Protein AF-A0A1Q5AY20-F1 (afdb_monomer_lite)

Sequence (147 aa):
MLVLEIHWPYAPCVSQPGSRLVAARLLVVGQLSMVALYLAGVVVPYLLKFTLEGIDHCSSTTGCQAPGDVFSGPMLVLLVPAMIITILGPMAAVLLLLMSFTSLARRRREMSAVLRRSLFGAAGLTLAFLVFTLLPPGRLLLGWVLD

Radius of gyration: 21.95 Å; chains: 1; bounding box: 38×34×88 Å

Foldseek 3Di:
DDDDPDDDPPPPPCDDPVVLLVVLVVLLVVLVVLLVLLCVLFVVLCCCVCPVVVDPCADPVPGGDASPNSQPDPSVVSNVVNLVSLVCVLVVLVVSLVVLVVSCVVCVPPDDPVSNVSSVVSNVSSVVVNVCCVDPVVVVSSVSSVD

Structure (mmCIF, N/CA/C/O backbone):
data_AF-A0A1Q5AY20-F1
#
_entry.id   AF-A0A1Q5AY20-F1
#
loop_
_atom_site.group_PDB
_atom_site.id
_atom_site.type_symbol
_atom_site.label_atom_id
_atom_site.label_alt_id
_atom_site.label_comp_id
_atom_site.label_asym_id
_atom_site.label_entity_id
_atom_site.label_seq_id
_atom_site.pdbx_PDB_ins_code
_atom_site.Cartn_x
_atom_site.Cartn_y
_atom_site.Cartn_z
_atom_site.occupancy
_atom_site.B_iso_or_equiv
_atom_site.auth_seq_id
_atom_site.auth_comp_id
_atom_site.auth_asym_id
_atom_site.auth_atom_id
_atom_site.pdbx_PDB_model_num
ATOM 1 N N . MET A 1 1 ? 6.075 -17.672 61.843 1.00 39.66 1 MET A N 1
ATOM 2 C CA . MET A 1 1 ? 5.844 -17.709 60.383 1.00 39.66 1 MET A CA 1
ATOM 3 C C . MET A 1 1 ? 5.439 -16.306 59.955 1.00 39.66 1 MET A C 1
ATOM 5 O O . MET A 1 1 ? 4.342 -15.884 60.285 1.00 39.66 1 MET A O 1
ATOM 9 N N . LEU A 1 2 ? 6.358 -15.550 59.353 1.00 37.31 2 LEU A N 1
ATOM 10 C CA . LEU A 1 2 ? 6.105 -14.207 58.820 1.00 37.31 2 LEU A CA 1
ATOM 11 C C . LEU A 1 2 ? 5.630 -14.368 57.373 1.00 37.31 2 LEU A C 1
ATOM 13 O O . LEU A 1 2 ? 6.386 -14.849 56.532 1.00 37.31 2 LEU A O 1
ATOM 17 N N . VAL A 1 3 ? 4.368 -14.033 57.109 1.00 44.75 3 VAL A N 1
ATOM 18 C CA . VAL A 1 3 ? 3.801 -14.012 55.757 1.00 44.75 3 VAL A CA 1
ATOM 19 C C . VAL A 1 3 ? 4.228 -12.698 55.110 1.00 44.75 3 VAL A C 1
ATOM 21 O O . VAL A 1 3 ? 3.826 -11.623 55.543 1.00 44.75 3 VAL A O 1
ATOM 24 N N . LEU A 1 4 ? 5.106 -12.796 54.114 1.00 46.31 4 LEU A N 1
ATOM 25 C CA . LEU A 1 4 ? 5.573 -11.673 53.311 1.00 46.31 4 LEU A CA 1
ATOM 26 C C . LEU A 1 4 ? 4.518 -11.394 52.225 1.00 46.31 4 LEU A C 1
ATOM 28 O O . LEU A 1 4 ? 4.454 -12.107 51.224 1.00 46.31 4 LEU A O 1
ATOM 32 N N . GLU A 1 5 ? 3.658 -10.396 52.428 1.00 43.75 5 GLU A N 1
ATOM 33 C CA . GLU A 1 5 ? 2.727 -9.927 51.395 1.00 43.75 5 GLU A CA 1
ATOM 34 C C . GLU A 1 5 ? 3.500 -9.166 50.308 1.00 43.75 5 GLU A C 1
ATOM 36 O O . GLU A 1 5 ? 3.888 -8.009 50.469 1.00 43.75 5 GLU A O 1
ATOM 41 N N . ILE A 1 6 ? 3.744 -9.831 49.179 1.00 55.59 6 ILE A N 1
ATOM 42 C CA . ILE A 1 6 ? 4.322 -9.216 47.982 1.00 55.59 6 ILE A CA 1
ATOM 43 C C . ILE A 1 6 ? 3.228 -8.376 47.310 1.00 55.59 6 ILE A C 1
ATOM 45 O O . ILE A 1 6 ? 2.384 -8.890 46.574 1.00 55.59 6 ILE A O 1
ATOM 49 N N . HIS A 1 7 ? 3.242 -7.071 47.578 1.00 45.56 7 HIS A N 1
ATOM 50 C CA . HIS A 1 7 ? 2.425 -6.076 46.885 1.00 45.56 7 HIS A CA 1
ATOM 51 C C . HIS A 1 7 ? 2.922 -5.937 45.437 1.00 45.56 7 HIS A C 1
ATOM 53 O O . HIS A 1 7 ? 3.903 -5.248 45.160 1.00 45.56 7 HIS A O 1
ATOM 59 N N . TRP A 1 8 ? 2.264 -6.615 44.497 1.00 47.38 8 TRP A N 1
ATOM 60 C CA . TRP A 1 8 ? 2.492 -6.396 43.071 1.00 47.38 8 TRP A CA 1
ATOM 61 C C . TRP A 1 8 ? 1.841 -5.074 42.640 1.00 47.38 8 TRP A C 1
ATOM 63 O O . TRP A 1 8 ? 0.616 -4.953 42.733 1.00 47.38 8 TRP A O 1
ATOM 73 N N . PRO A 1 9 ? 2.593 -4.093 42.109 1.00 46.62 9 PRO A N 1
ATOM 74 C CA . PRO A 1 9 ? 2.017 -2.881 41.551 1.00 46.62 9 PRO A CA 1
ATOM 75 C C . PRO A 1 9 ? 1.487 -3.185 40.145 1.00 46.62 9 PRO A C 1
ATOM 77 O O . PRO A 1 9 ? 2.017 -2.715 39.141 1.00 46.62 9 PRO A O 1
ATOM 80 N N . TYR A 1 10 ? 0.420 -3.976 40.040 1.00 47.28 10 TYR A N 1
ATOM 81 C CA . TYR A 1 10 ? -0.397 -3.979 38.830 1.00 47.28 10 TYR A CA 1
ATOM 82 C C . TYR A 1 10 ? -1.255 -2.718 38.855 1.00 47.28 10 TYR A C 1
ATOM 84 O O . TYR A 1 10 ? -2.448 -2.767 39.133 1.00 47.28 10 TYR A O 1
ATOM 92 N N . ALA A 1 11 ? -0.645 -1.565 38.582 1.00 45.75 11 ALA A N 1
ATOM 93 C CA . ALA A 1 11 ? -1.414 -0.416 38.143 1.00 45.75 11 ALA A CA 1
ATOM 94 C C . ALA A 1 11 ? -1.977 -0.787 36.762 1.00 45.75 11 ALA A C 1
ATOM 96 O O . ALA A 1 11 ? -1.196 -0.914 35.812 1.00 45.75 11 ALA A O 1
ATOM 97 N N . PRO A 1 12 ? -3.295 -1.007 36.592 1.00 46.72 12 PRO A N 1
ATOM 98 C CA . PRO A 1 12 ? -3.835 -1.071 35.250 1.00 46.72 12 PRO A CA 1
ATOM 99 C C . PRO A 1 12 ? -3.504 0.275 34.609 1.00 46.72 12 PRO A C 1
ATOM 101 O O . PRO A 1 12 ? -3.882 1.322 35.133 1.00 46.72 12 PRO A O 1
ATOM 104 N N . CYS A 1 13 ? -2.773 0.276 33.495 1.00 53.25 13 CYS A N 1
ATOM 105 C CA . CYS A 1 13 ? -2.633 1.472 32.680 1.00 53.25 13 CYS A CA 1
ATOM 106 C C . CYS A 1 13 ? -4.032 1.855 32.176 1.00 53.25 13 CYS A C 1
ATOM 108 O O . CYS A 1 13 ? -4.473 1.416 31.107 1.00 53.25 13 CYS A O 1
ATOM 110 N N . VAL A 1 14 ? -4.756 2.654 32.963 1.00 51.00 14 VAL A N 1
ATOM 111 C CA . VAL A 1 14 ? -6.027 3.269 32.593 1.00 51.00 14 VAL A CA 1
ATOM 112 C C . VAL A 1 14 ? -5.701 4.314 31.533 1.00 51.00 14 VAL A C 1
ATOM 114 O O . VAL A 1 14 ? -5.571 5.503 31.792 1.00 51.00 14 VAL A O 1
ATOM 117 N N . SER A 1 15 ? -5.510 3.854 30.298 1.00 55.94 15 SER A N 1
ATOM 118 C CA . SER A 1 15 ? -5.463 4.743 29.141 1.00 55.94 15 SER A CA 1
ATOM 119 C C . SER A 1 15 ? -6.788 5.501 29.100 1.00 55.94 15 SER A C 1
ATOM 121 O O . SER A 1 15 ? -7.842 4.867 29.098 1.00 55.94 15 SER A O 1
ATOM 123 N N . GLN A 1 16 ? -6.759 6.832 29.133 1.00 59.19 16 GLN A N 1
ATOM 124 C CA . GLN A 1 16 ? -7.978 7.639 29.083 1.00 59.19 16 GLN A CA 1
ATOM 125 C C . GLN A 1 16 ? -8.828 7.260 27.852 1.00 59.19 16 GLN A C 1
ATOM 127 O O . GLN A 1 16 ? -8.273 6.990 26.784 1.00 59.19 16 GLN A O 1
ATOM 132 N N . PRO A 1 17 ? -10.169 7.249 27.950 1.00 56.78 17 PRO A N 1
ATOM 133 C CA . PRO A 1 17 ? -11.047 6.850 26.845 1.00 56.78 17 PRO A CA 1
ATOM 134 C C . PRO A 1 17 ? -10.796 7.648 25.550 1.00 56.78 17 PRO A C 1
ATOM 136 O O . PRO A 1 17 ? -10.905 7.093 24.456 1.00 56.78 17 PRO A O 1
ATOM 139 N N . GLY A 1 18 ? -10.356 8.909 25.660 1.00 61.44 18 GLY A N 1
ATOM 140 C CA . GLY A 1 18 ? -9.975 9.746 24.518 1.00 61.44 18 GLY A CA 1
ATOM 141 C C . GLY A 1 18 ? -8.759 9.234 23.733 1.00 61.44 18 GLY A C 1
ATOM 142 O O . GLY A 1 18 ? -8.816 9.157 22.506 1.00 61.44 18 GLY A O 1
ATOM 143 N N . SER A 1 19 ? -7.686 8.798 24.404 1.00 63.78 19 SER A N 1
ATOM 144 C CA . SER A 1 19 ? -6.461 8.336 23.721 1.00 63.78 19 SER A CA 1
ATOM 145 C C . SER A 1 19 ? -6.676 7.033 22.944 1.00 63.78 19 SER A C 1
ATOM 147 O O . SER A 1 19 ? -6.044 6.785 21.916 1.00 63.78 19 SER A O 1
ATOM 149 N N . ARG A 1 20 ? -7.640 6.218 23.383 1.00 67.69 20 ARG A N 1
ATOM 150 C CA . ARG A 1 20 ? -8.011 4.944 22.751 1.00 67.69 20 ARG A CA 1
ATOM 151 C C . ARG A 1 20 ? -8.702 5.132 21.400 1.00 67.69 20 ARG A C 1
ATOM 153 O O . ARG A 1 20 ? -8.435 4.370 20.472 1.00 67.69 20 ARG A O 1
ATOM 160 N N . LEU A 1 21 ? -9.572 6.136 21.289 1.00 71.75 21 LEU A N 1
ATOM 161 C CA . LEU A 1 21 ? -10.245 6.493 20.035 1.00 71.75 21 LEU A CA 1
ATOM 162 C C . LEU A 1 21 ? -9.268 7.121 19.036 1.00 71.75 21 LEU A C 1
ATOM 164 O O . LEU A 1 21 ? -9.360 6.852 17.839 1.00 71.75 21 LEU A O 1
ATOM 168 N N . VAL A 1 22 ? -8.305 7.903 19.531 1.00 79.62 22 VAL A N 1
ATOM 169 C CA . VAL A 1 22 ? -7.226 8.472 18.713 1.00 79.62 22 VAL A CA 1
ATOM 170 C C . VAL A 1 22 ? -6.366 7.362 18.106 1.00 79.62 22 VAL A C 1
ATOM 172 O O . VAL A 1 22 ? -6.147 7.371 16.899 1.00 79.62 22 VAL A O 1
ATOM 175 N N . ALA A 1 23 ? -5.978 6.348 18.886 1.00 81.44 23 ALA A N 1
ATOM 176 C CA . ALA A 1 23 ? -5.197 5.216 18.379 1.00 81.44 23 ALA A CA 1
ATOM 177 C C . ALA A 1 23 ? -5.912 4.452 17.246 1.00 81.44 23 ALA A C 1
ATOM 179 O O . ALA A 1 23 ? -5.305 4.149 16.224 1.00 81.44 23 ALA A O 1
ATOM 180 N N . ALA A 1 24 ? -7.215 4.185 17.382 1.00 80.69 24 ALA A N 1
ATOM 181 C CA . ALA A 1 24 ? -7.987 3.513 16.332 1.00 80.69 24 ALA A CA 1
ATOM 182 C C . ALA A 1 24 ? -8.094 4.354 15.046 1.00 80.69 24 ALA A C 1
ATOM 184 O O . ALA A 1 24 ? -8.023 3.809 13.947 1.00 80.69 24 ALA A O 1
ATOM 185 N N . ARG A 1 25 ? -8.226 5.681 15.169 1.00 84.94 25 ARG A N 1
ATOM 186 C CA . ARG A 1 25 ? -8.206 6.591 14.013 1.00 84.94 25 ARG A CA 1
ATOM 187 C C . ARG A 1 25 ? -6.835 6.628 13.345 1.00 84.94 25 ARG A C 1
ATOM 189 O O . ARG A 1 25 ? -6.775 6.588 12.123 1.00 84.94 25 ARG A O 1
ATOM 196 N N . LEU A 1 26 ? -5.756 6.650 14.126 1.00 86.12 26 LEU A N 1
ATOM 197 C CA . LEU A 1 26 ? -4.387 6.599 13.607 1.00 86.12 26 LEU A CA 1
ATOM 198 C C . LEU A 1 26 ? -4.113 5.299 12.846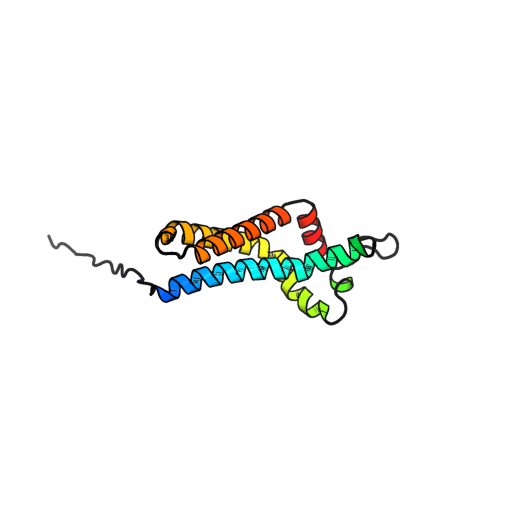 1.00 86.12 26 LEU A C 1
ATOM 200 O O . LEU A 1 26 ? -3.490 5.351 11.794 1.00 86.12 26 LEU A O 1
ATOM 204 N N . LEU A 1 27 ? -4.631 4.159 13.318 1.00 86.81 27 LEU A N 1
ATOM 205 C CA . LEU A 1 27 ? -4.534 2.889 12.589 1.00 86.81 27 LEU A CA 1
ATOM 206 C C . LEU A 1 27 ? -5.230 2.961 11.226 1.00 86.81 27 LEU A C 1
ATOM 208 O O . LEU A 1 27 ? -4.641 2.569 10.224 1.00 86.81 27 LEU A O 1
ATOM 212 N N . VAL A 1 28 ? -6.449 3.510 11.177 1.00 86.62 28 VAL A N 1
ATOM 213 C CA . VAL A 1 28 ? -7.186 3.698 9.916 1.00 86.62 28 VAL A CA 1
ATOM 214 C C . VAL A 1 28 ? -6.421 4.619 8.969 1.00 86.62 28 VAL A C 1
ATOM 216 O O . VAL A 1 28 ? -6.230 4.277 7.806 1.00 86.62 28 VAL A O 1
ATOM 219 N N . VAL A 1 29 ? -5.961 5.771 9.461 1.00 89.88 29 VAL A N 1
ATOM 220 C CA . VAL A 1 29 ? -5.206 6.735 8.650 1.00 89.88 29 VAL A CA 1
ATOM 221 C C . VAL A 1 29 ? -3.906 6.118 8.146 1.00 89.88 29 VAL A C 1
ATOM 223 O O . VAL A 1 29 ? -3.619 6.254 6.966 1.00 89.88 29 VAL A O 1
ATOM 226 N N . GLY A 1 30 ? -3.163 5.400 8.993 1.00 86.62 30 GLY A N 1
ATOM 227 C CA . GLY A 1 30 ? -1.907 4.746 8.622 1.00 86.62 30 GLY A CA 1
ATOM 228 C C . GLY A 1 30 ? -2.084 3.649 7.572 1.00 86.62 30 GLY A C 1
ATOM 229 O O . GLY A 1 30 ? -1.302 3.562 6.631 1.00 86.62 30 GLY A O 1
ATOM 230 N N . GLN A 1 31 ? -3.142 2.842 7.687 1.00 88.19 31 GLN A N 1
ATOM 231 C CA . GLN A 1 31 ? -3.488 1.839 6.676 1.00 88.19 31 GLN A CA 1
ATOM 232 C C . GLN A 1 31 ? -3.823 2.486 5.330 1.00 88.19 31 GLN A C 1
ATOM 234 O O . GLN A 1 31 ? -3.288 2.089 4.296 1.00 88.19 31 GLN A O 1
ATOM 239 N N . LEU A 1 32 ? -4.689 3.503 5.341 1.00 89.81 32 LEU A N 1
ATOM 240 C CA . LEU A 1 32 ? -5.114 4.179 4.118 1.00 89.81 32 LEU A CA 1
ATOM 241 C C . LEU A 1 32 ? -3.974 4.965 3.467 1.00 89.81 32 LEU A C 1
ATOM 243 O O . LEU A 1 32 ? -3.835 4.907 2.249 1.00 89.81 32 LEU A O 1
ATOM 247 N N . SER A 1 33 ? -3.149 5.665 4.248 1.00 87.81 33 SER A N 1
ATOM 248 C CA . SER A 1 33 ? -2.022 6.435 3.718 1.00 87.81 33 SER A CA 1
ATOM 249 C C . SER A 1 33 ? -0.963 5.529 3.101 1.00 87.81 33 SER A C 1
ATOM 251 O O . SER A 1 33 ? -0.479 5.831 2.016 1.00 87.81 33 SER A O 1
ATOM 253 N N . MET A 1 34 ? -0.659 4.394 3.733 1.00 88.31 34 MET A N 1
ATOM 254 C CA . MET A 1 34 ? 0.275 3.407 3.194 1.00 88.31 34 MET A CA 1
ATOM 255 C C . MET A 1 34 ? -0.203 2.864 1.843 1.00 88.31 34 MET A C 1
ATOM 257 O O . MET A 1 34 ? 0.551 2.893 0.873 1.00 88.31 34 MET A O 1
ATOM 261 N N . VAL A 1 35 ? -1.463 2.420 1.751 1.00 88.31 35 VAL A N 1
ATOM 262 C CA . VAL A 1 35 ? -2.007 1.898 0.486 1.00 88.31 35 VAL A CA 1
ATOM 263 C C . VAL A 1 35 ? -2.093 2.998 -0.575 1.00 88.31 35 VAL A C 1
ATOM 265 O O . VAL A 1 35 ? -1.725 2.767 -1.724 1.00 88.31 35 VAL A O 1
ATOM 268 N N . ALA A 1 36 ? -2.526 4.206 -0.208 1.00 89.19 36 ALA A N 1
ATOM 269 C CA . ALA A 1 36 ? -2.630 5.326 -1.141 1.00 89.19 36 ALA A CA 1
ATOM 270 C C . ALA A 1 36 ? -1.264 5.736 -1.708 1.00 89.19 36 ALA A C 1
ATOM 272 O O . ALA A 1 36 ? -1.143 5.938 -2.914 1.00 89.19 36 ALA A O 1
ATOM 273 N N . LEU A 1 37 ? -0.235 5.819 -0.863 1.00 86.25 37 LEU A N 1
ATOM 274 C CA . LEU A 1 37 ? 1.121 6.154 -1.295 1.00 86.25 37 LEU A CA 1
ATOM 275 C C . LEU A 1 37 ? 1.737 5.044 -2.154 1.00 86.25 37 LEU A C 1
ATOM 277 O O . LEU A 1 37 ? 2.394 5.357 -3.141 1.00 86.25 37 LEU A O 1
ATOM 281 N N . TYR A 1 38 ? 1.485 3.769 -1.841 1.00 85.06 38 TYR A N 1
ATOM 282 C CA . TYR A 1 38 ? 1.907 2.658 -2.701 1.00 85.06 38 TYR A CA 1
ATOM 283 C C . TYR A 1 38 ? 1.269 2.741 -4.095 1.00 85.06 38 TYR A C 1
ATOM 285 O O . TYR A 1 38 ? 1.947 2.611 -5.114 1.00 85.06 38 TYR A O 1
ATOM 293 N N . LEU A 1 39 ? -0.040 3.001 -4.152 1.00 86.88 39 LEU A N 1
ATOM 294 C CA . LEU A 1 39 ? -0.754 3.133 -5.418 1.00 86.88 39 LEU A CA 1
ATOM 295 C C . LEU A 1 39 ? -0.251 4.331 -6.226 1.00 86.88 39 LEU A C 1
ATOM 297 O O . LEU A 1 39 ? 0.112 4.170 -7.387 1.00 86.88 39 LEU A O 1
ATOM 301 N N . ALA A 1 40 ? -0.206 5.514 -5.614 1.00 84.12 40 ALA A N 1
ATOM 302 C CA . ALA A 1 40 ? 0.188 6.748 -6.289 1.00 84.12 40 ALA A CA 1
ATOM 303 C C . ALA A 1 40 ? 1.668 6.760 -6.690 1.00 84.12 40 ALA A C 1
ATOM 305 O O . ALA A 1 40 ? 2.022 7.346 -7.708 1.00 84.12 40 ALA A O 1
ATOM 306 N N . GLY A 1 41 ? 2.520 6.137 -5.879 1.00 78.19 41 GLY A N 1
ATOM 307 C CA . GLY A 1 41 ? 3.965 6.208 -6.021 1.00 78.19 41 GLY A CA 1
ATOM 308 C C . GLY A 1 41 ? 4.607 5.022 -6.728 1.00 78.19 41 GLY A C 1
ATOM 309 O O . GLY A 1 41 ? 5.771 5.134 -7.070 1.00 78.19 41 GLY A O 1
ATOM 310 N N . VAL A 1 42 ? 3.905 3.904 -6.944 1.00 83.81 42 VAL A N 1
ATOM 311 C CA . VAL A 1 42 ? 4.459 2.735 -7.657 1.00 83.81 42 VAL A CA 1
ATOM 312 C C . VAL A 1 42 ? 3.488 2.209 -8.701 1.00 83.81 42 VAL A C 1
ATOM 314 O O . VAL A 1 42 ? 3.808 2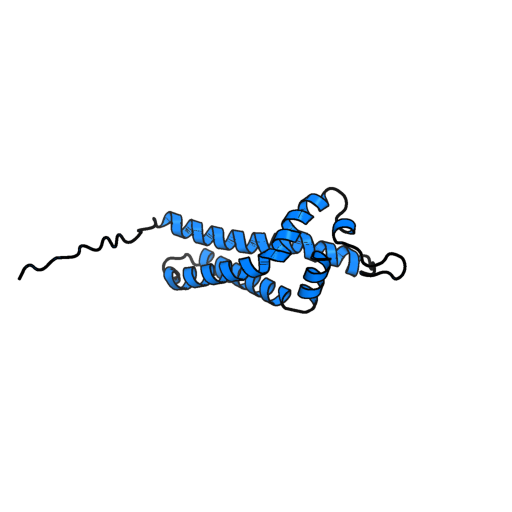.194 -9.887 1.00 83.81 42 VAL A O 1
ATOM 317 N N . VAL A 1 43 ? 2.283 1.812 -8.285 1.00 84.75 43 VAL A N 1
ATOM 318 C CA . VAL A 1 43 ? 1.353 1.091 -9.172 1.00 84.75 43 VAL A CA 1
ATOM 319 C C . VAL A 1 43 ? 0.873 1.962 -10.331 1.00 84.75 43 VAL A C 1
ATOM 321 O O . VAL A 1 43 ? 0.923 1.540 -11.482 1.00 84.75 43 VAL A O 1
ATOM 324 N N . VAL A 1 44 ? 0.409 3.179 -10.045 1.00 85.62 44 VAL A N 1
ATOM 325 C CA . VAL A 1 44 ? -0.133 4.089 -11.063 1.00 85.62 44 VAL A CA 1
ATOM 326 C C . VAL A 1 44 ? 0.943 4.516 -12.071 1.00 85.62 44 VAL A C 1
ATOM 328 O O . VAL A 1 44 ? 0.693 4.363 -13.266 1.00 85.62 44 VAL A O 1
ATOM 331 N N . PRO A 1 45 ? 2.138 4.978 -11.651 1.00 82.00 45 PRO A N 1
ATOM 332 C CA . PRO A 1 45 ? 3.222 5.312 -12.577 1.00 82.00 45 PRO A CA 1
ATOM 333 C C . PRO A 1 45 ? 3.645 4.134 -13.456 1.00 82.00 45 PRO A C 1
ATOM 335 O O . PRO A 1 45 ? 3.821 4.302 -14.662 1.00 82.00 45 PRO A O 1
ATOM 338 N N . TYR A 1 46 ? 3.737 2.933 -12.877 1.00 80.69 46 TYR A N 1
ATOM 339 C CA . TYR A 1 46 ? 4.061 1.721 -13.624 1.00 80.69 46 TYR A CA 1
ATOM 340 C C . TYR A 1 46 ? 3.012 1.413 -14.699 1.00 80.69 46 TYR A C 1
ATOM 342 O O . TYR A 1 46 ? 3.351 1.204 -15.862 1.00 80.69 46 TYR A O 1
ATOM 350 N N . LEU A 1 47 ? 1.726 1.414 -14.331 1.00 83.00 47 LEU A N 1
ATOM 351 C CA . LEU A 1 47 ? 0.637 1.132 -15.271 1.00 83.00 47 LEU A CA 1
ATOM 352 C C . LEU A 1 47 ? 0.548 2.189 -16.376 1.00 83.00 47 LEU A C 1
ATOM 354 O O . LEU A 1 47 ? 0.343 1.841 -17.536 1.00 83.00 47 LEU A O 1
ATOM 358 N N . LEU A 1 48 ? 0.728 3.469 -16.042 1.00 83.12 48 LEU A N 1
ATOM 359 C CA . LEU A 1 48 ? 0.741 4.540 -17.037 1.00 83.12 48 LEU A CA 1
ATOM 360 C C . LEU A 1 48 ? 1.854 4.320 -18.061 1.00 83.12 48 LEU A C 1
ATOM 362 O O . LEU A 1 48 ? 1.575 4.268 -19.256 1.00 83.12 48 LEU A O 1
ATOM 366 N N . LYS A 1 49 ? 3.088 4.101 -17.603 1.00 78.62 49 LYS A N 1
ATOM 367 C CA . LYS A 1 49 ? 4.242 4.058 -18.503 1.00 78.62 49 LYS A CA 1
ATOM 368 C C . LYS A 1 49 ? 4.365 2.749 -19.284 1.00 78.62 49 LYS A C 1
ATOM 370 O O . LYS A 1 49 ? 4.624 2.763 -20.482 1.00 78.62 49 LYS A O 1
ATOM 375 N N . PHE A 1 50 ? 4.141 1.609 -18.636 1.00 77.00 50 PHE A N 1
ATOM 376 C CA . PHE A 1 50 ? 4.374 0.304 -19.267 1.00 77.00 50 PHE A CA 1
ATOM 377 C C . PHE A 1 50 ? 3.109 -0.335 -19.848 1.00 77.00 50 PHE A C 1
ATOM 379 O O . PHE A 1 50 ? 3.201 -1.180 -20.730 1.00 77.00 50 PHE A O 1
ATOM 386 N N . THR A 1 51 ? 1.914 0.038 -19.374 1.00 76.69 51 THR A N 1
ATOM 387 C CA . THR A 1 51 ? 0.653 -0.528 -19.892 1.00 76.69 51 THR A CA 1
ATOM 388 C C . THR A 1 51 ? -0.076 0.432 -20.826 1.00 76.69 51 THR A C 1
ATOM 390 O O . THR A 1 51 ? -0.549 0.006 -21.875 1.00 76.69 51 THR A O 1
ATOM 393 N N . LEU A 1 52 ? -0.183 1.715 -20.465 1.00 78.12 52 LEU A N 1
ATOM 394 C CA . LEU A 1 52 ? -0.969 2.686 -21.236 1.00 78.12 52 LEU A CA 1
ATOM 395 C C . LEU A 1 52 ? -0.154 3.377 -22.335 1.00 78.12 52 LEU A C 1
ATOM 397 O O . LEU A 1 52 ? -0.667 3.558 -23.436 1.00 78.12 52 LEU A O 1
ATOM 401 N N . GLU A 1 53 ? 1.106 3.720 -22.070 1.00 79.06 53 GLU A N 1
ATOM 402 C CA . GLU A 1 53 ? 2.018 4.283 -23.079 1.00 79.06 53 GLU A CA 1
ATOM 403 C C . GLU A 1 53 ? 2.682 3.201 -23.951 1.00 79.06 53 GLU A C 1
ATOM 405 O O . GLU A 1 53 ? 3.281 3.520 -24.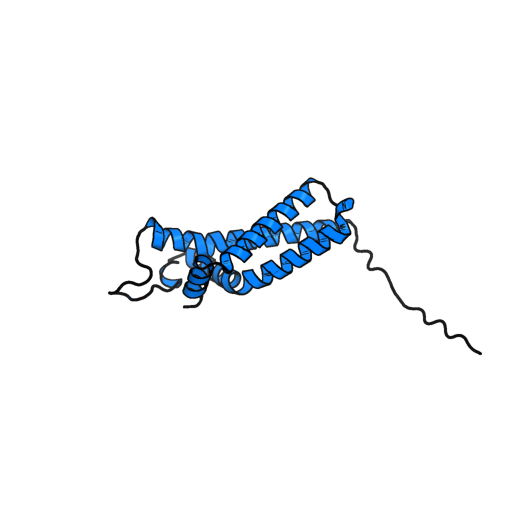976 1.00 79.06 53 GLU A O 1
ATOM 410 N N . GLY A 1 54 ? 2.544 1.920 -23.582 1.00 67.62 54 GLY A N 1
ATOM 411 C CA . GLY A 1 54 ? 3.034 0.782 -24.367 1.00 67.62 54 GLY A CA 1
ATOM 412 C C . GLY A 1 54 ? 4.559 0.672 -24.432 1.00 67.62 54 GLY A C 1
ATOM 413 O O . GLY A 1 54 ? 5.086 0.084 -25.373 1.00 67.62 54 GLY A O 1
ATOM 414 N N . ILE A 1 55 ? 5.272 1.258 -23.468 1.00 69.94 55 ILE A N 1
ATOM 415 C CA . ILE A 1 55 ? 6.727 1.138 -23.380 1.00 69.94 55 ILE A CA 1
ATOM 416 C C . ILE A 1 55 ? 7.064 -0.249 -22.836 1.00 69.94 55 ILE A C 1
ATOM 418 O O . ILE A 1 55 ? 6.571 -0.645 -21.780 1.00 69.94 55 ILE A O 1
ATOM 422 N N . ASP A 1 56 ? 7.928 -0.981 -23.535 1.00 69.12 56 ASP A N 1
ATOM 423 C CA . ASP A 1 56 ? 8.407 -2.269 -23.048 1.00 69.12 56 ASP A CA 1
ATOM 424 C C . ASP A 1 56 ? 9.270 -2.084 -21.801 1.00 69.12 56 ASP A C 1
ATOM 426 O O . ASP A 1 56 ? 10.208 -1.284 -21.768 1.00 69.12 56 ASP A O 1
ATOM 430 N N . HIS A 1 57 ? 8.963 -2.872 -20.772 1.00 67.06 57 HIS A N 1
ATOM 431 C CA . HIS A 1 57 ? 9.664 -2.818 -19.492 1.00 67.06 57 HIS A CA 1
ATOM 432 C C . HIS A 1 57 ? 11.159 -3.134 -19.630 1.00 67.06 57 HIS A C 1
ATOM 434 O O . HIS A 1 57 ? 12.009 -2.496 -19.010 1.00 67.06 57 HIS A O 1
ATOM 440 N N . CYS A 1 58 ? 11.460 -4.090 -20.509 1.00 72.25 58 CYS A N 1
ATOM 441 C CA . CYS A 1 58 ? 12.799 -4.398 -20.969 1.00 72.25 58 CYS A CA 1
ATOM 442 C C . CYS A 1 58 ? 12.805 -4.318 -22.490 1.00 72.25 58 CYS A C 1
ATOM 444 O O . CYS A 1 58 ? 12.210 -5.150 -23.174 1.00 72.25 58 CYS A O 1
ATOM 446 N N . SER A 1 59 ? 13.487 -3.303 -23.007 1.00 67.75 59 SER A N 1
ATOM 447 C CA . SER A 1 59 ? 13.701 -3.137 -24.437 1.00 67.75 59 SER A CA 1
ATOM 448 C C . SER A 1 59 ? 14.978 -3.860 -24.860 1.00 67.75 59 SER A C 1
ATOM 450 O O . SER A 1 59 ? 15.991 -3.831 -24.158 1.00 67.75 59 SER A O 1
ATOM 452 N N . SER A 1 60 ? 14.959 -4.457 -26.052 1.00 63.62 60 SER A N 1
ATOM 453 C CA . SER A 1 60 ? 16.151 -5.061 -26.662 1.00 63.62 60 SER A CA 1
ATOM 454 C C . SER A 1 60 ? 17.246 -4.040 -26.999 1.00 63.62 60 SER A C 1
ATOM 456 O O . SER A 1 60 ? 18.402 -4.424 -27.159 1.00 63.62 60 SER A O 1
ATOM 458 N N . THR A 1 61 ? 16.905 -2.750 -27.094 1.00 65.31 61 THR A N 1
ATOM 459 C CA . THR A 1 61 ? 17.833 -1.677 -27.481 1.00 65.31 61 THR A CA 1
ATOM 460 C C . THR A 1 61 ? 18.371 -0.875 -26.299 1.00 65.31 61 THR A C 1
ATOM 462 O O . THR A 1 61 ? 19.511 -0.423 -26.357 1.00 65.31 61 THR A O 1
ATOM 465 N N . THR A 1 62 ? 17.589 -0.699 -25.229 1.00 65.19 62 THR A N 1
ATOM 466 C CA . THR A 1 62 ? 17.952 0.152 -24.076 1.00 65.19 62 THR A CA 1
ATOM 467 C C . THR A 1 62 ? 18.079 -0.604 -22.753 1.00 65.19 62 THR A C 1
ATOM 469 O O . THR A 1 62 ? 18.460 0.001 -21.757 1.00 65.19 62 THR A O 1
ATOM 472 N N . GLY A 1 63 ? 17.789 -1.908 -22.721 1.00 71.06 63 GLY A N 1
ATOM 473 C CA . GLY A 1 63 ? 17.758 -2.690 -21.484 1.00 71.06 63 GLY A CA 1
ATOM 474 C C . GLY A 1 63 ? 16.480 -2.466 -20.668 1.00 71.06 63 GLY A C 1
ATOM 475 O O . GLY A 1 63 ? 15.493 -1.919 -21.173 1.00 71.06 63 GLY A O 1
ATOM 476 N N . CYS A 1 64 ? 16.482 -2.937 -19.418 1.00 76.25 64 CYS A N 1
ATOM 477 C CA . CYS A 1 64 ? 15.368 -2.755 -18.485 1.00 76.25 64 CYS A CA 1
ATOM 478 C C . CYS A 1 64 ? 15.425 -1.364 -17.845 1.00 76.25 64 CYS A C 1
ATOM 480 O O . CYS A 1 64 ? 16.493 -0.926 -17.421 1.00 76.25 64 CYS A O 1
ATOM 482 N N . GLN A 1 65 ? 14.286 -0.670 -17.806 1.00 74.12 65 GLN A N 1
ATOM 483 C CA . GLN A 1 65 ? 14.209 0.684 -17.251 1.00 74.12 65 GLN A CA 1
ATOM 484 C C . GLN A 1 65 ? 14.094 0.645 -15.731 1.00 74.12 65 GLN A C 1
ATOM 486 O O . GLN A 1 65 ? 13.170 0.030 -15.188 1.00 74.12 65 GLN A O 1
ATOM 491 N N . ALA A 1 66 ? 14.988 1.363 -15.056 1.00 74.62 66 ALA A N 1
ATOM 492 C CA . ALA A 1 66 ? 14.942 1.504 -13.611 1.00 74.62 66 ALA A CA 1
ATOM 493 C C . ALA A 1 66 ? 13.766 2.410 -13.203 1.00 74.62 66 ALA A C 1
ATOM 495 O O . ALA A 1 66 ? 13.302 3.243 -13.995 1.00 74.62 66 ALA A O 1
ATOM 496 N N . PRO A 1 67 ? 13.297 2.339 -11.947 1.00 72.50 67 PRO A N 1
ATOM 497 C CA . PRO A 1 67 ? 12.282 3.256 -11.438 1.00 72.50 67 PRO A CA 1
ATOM 498 C C . PRO A 1 67 ? 12.659 4.725 -11.658 1.00 72.50 67 PRO A C 1
ATOM 500 O O . PRO A 1 67 ? 11.824 5.524 -12.079 1.00 72.50 67 PRO A O 1
ATOM 503 N N . GLY A 1 68 ? 13.932 5.081 -11.470 1.00 72.88 68 GLY A N 1
ATOM 504 C CA . GLY A 1 68 ? 14.432 6.444 -11.685 1.00 72.88 68 GLY A CA 1
ATOM 505 C C . GLY A 1 68 ? 14.198 7.000 -13.098 1.00 72.88 68 GLY A C 1
ATOM 506 O O . GLY A 1 68 ? 14.039 8.209 -13.247 1.00 72.88 68 GLY A O 1
ATOM 507 N N . ASP A 1 69 ? 14.089 6.140 -14.113 1.00 73.62 69 ASP A N 1
ATOM 508 C CA . ASP A 1 69 ? 13.818 6.542 -15.501 1.00 73.62 69 ASP A CA 1
ATOM 509 C C . ASP A 1 69 ? 12.322 6.820 -15.745 1.00 73.62 69 ASP A C 1
ATOM 511 O O . ASP A 1 69 ? 11.920 7.501 -16.697 1.00 73.62 69 ASP A O 1
ATOM 515 N N . VAL A 1 70 ? 11.460 6.276 -14.884 1.00 74.31 70 VAL A N 1
ATOM 516 C CA . VAL A 1 70 ? 10.002 6.442 -14.927 1.00 74.31 70 VAL A CA 1
ATOM 517 C C . VAL A 1 70 ? 9.570 7.708 -14.206 1.00 74.31 70 VAL A C 1
ATOM 519 O O . VAL A 1 70 ? 8.772 8.478 -14.745 1.00 74.31 70 VAL A O 1
ATOM 522 N N . PHE A 1 71 ? 10.137 7.959 -13.030 1.00 71.94 71 PHE A N 1
ATOM 523 C CA . PHE A 1 71 ? 9.874 9.163 -12.253 1.00 71.94 71 PHE A CA 1
ATOM 524 C C . PHE A 1 71 ? 10.813 10.278 -12.714 1.00 71.94 71 PHE A C 1
ATOM 526 O O . PHE A 1 71 ? 11.927 10.394 -12.223 1.00 71.94 71 PHE A O 1
ATOM 533 N N . SER A 1 72 ? 10.374 11.123 -13.648 1.00 70.19 72 SER A N 1
ATOM 534 C CA . SER A 1 72 ? 11.116 12.329 -14.035 1.00 70.19 72 SER A CA 1
ATOM 535 C C . SER A 1 72 ? 10.537 13.592 -13.379 1.00 70.19 72 SER A C 1
ATOM 537 O O . SER A 1 72 ? 9.339 13.702 -13.102 1.00 70.19 72 SER A O 1
ATOM 539 N N . GLY A 1 73 ? 11.400 14.569 -13.086 1.00 73.19 73 GLY A N 1
ATOM 540 C CA . GLY A 1 73 ? 10.994 15.866 -12.534 1.00 73.19 73 GLY A CA 1
ATOM 541 C C . GLY A 1 73 ? 10.412 15.788 -11.107 1.00 73.19 73 GLY A C 1
ATOM 542 O O . GLY A 1 73 ? 10.952 15.067 -10.268 1.00 73.19 73 GLY A O 1
ATOM 543 N N . PRO A 1 74 ? 9.332 16.527 -10.775 1.00 69.12 74 PRO A N 1
ATOM 544 C CA . PRO A 1 74 ? 8.812 16.624 -9.403 1.00 69.12 74 PRO A CA 1
ATOM 545 C C . PRO A 1 74 ? 8.272 15.293 -8.847 1.00 69.12 74 PRO A C 1
ATOM 547 O O . PRO A 1 74 ? 8.152 15.133 -7.634 1.00 69.12 74 PRO A O 1
ATOM 550 N N . MET A 1 75 ? 7.996 14.318 -9.719 1.00 67.38 75 MET A N 1
ATOM 551 C CA . MET A 1 75 ? 7.586 12.958 -9.357 1.00 67.38 75 MET A CA 1
ATOM 552 C C . MET A 1 75 ? 8.692 12.163 -8.637 1.00 67.38 75 MET A C 1
ATOM 554 O O . MET A 1 75 ? 8.374 11.255 -7.871 1.00 67.38 75 MET A O 1
ATOM 558 N N . LEU A 1 76 ? 9.970 12.548 -8.765 1.00 72.19 76 LEU A N 1
ATOM 559 C CA . LEU A 1 76 ? 11.074 11.950 -7.993 1.00 72.19 76 LEU A CA 1
ATOM 560 C C . LEU A 1 76 ? 10.899 12.104 -6.479 1.00 72.19 76 LEU A C 1
ATOM 562 O O . LEU A 1 76 ? 11.336 11.250 -5.711 1.00 72.19 76 LEU A O 1
ATOM 566 N N . VAL A 1 77 ? 10.226 13.166 -6.031 1.00 77.62 77 VAL A N 1
ATOM 567 C CA . VAL A 1 77 ? 9.962 13.385 -4.600 1.00 77.62 77 VAL A CA 1
ATOM 568 C C . VAL A 1 77 ? 9.022 12.311 -4.044 1.00 77.62 77 VAL A C 1
ATOM 570 O O . VAL A 1 77 ? 9.131 11.940 -2.877 1.00 77.62 77 VAL A O 1
ATOM 573 N N . LEU A 1 78 ? 8.125 11.779 -4.879 1.00 72.25 78 LEU A N 1
ATOM 574 C CA . LEU A 1 78 ? 7.219 10.688 -4.517 1.00 72.25 78 LEU A CA 1
ATOM 575 C C . LEU A 1 78 ? 7.892 9.315 -4.607 1.00 72.25 78 LEU A C 1
ATOM 577 O O . LEU A 1 78 ? 7.449 8.397 -3.921 1.00 72.25 78 LEU A O 1
ATOM 581 N N . LEU A 1 79 ? 8.975 9.182 -5.380 1.00 74.62 79 LEU A N 1
ATOM 582 C CA . LEU A 1 79 ? 9.696 7.920 -5.531 1.00 74.62 79 LEU A CA 1
ATOM 583 C C . LEU A 1 79 ? 10.248 7.434 -4.188 1.00 74.62 79 LEU A C 1
ATOM 585 O O . LEU A 1 79 ? 9.959 6.318 -3.779 1.00 74.62 79 LEU A 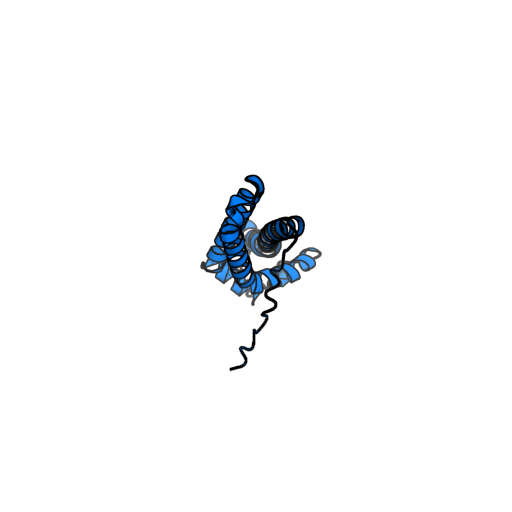O 1
ATOM 589 N N . VAL A 1 80 ? 10.978 8.274 -3.449 1.00 80.44 80 VAL A N 1
ATOM 590 C CA . VAL A 1 80 ? 11.597 7.878 -2.166 1.00 80.44 80 VAL A CA 1
ATOM 591 C C . VAL A 1 80 ? 10.588 7.281 -1.165 1.00 80.44 80 VAL A C 1
ATOM 593 O O . VAL A 1 80 ? 10.806 6.155 -0.707 1.00 80.44 80 VAL A O 1
ATOM 596 N N . PRO A 1 81 ? 9.470 7.951 -0.816 1.00 78.75 81 PRO A N 1
ATOM 597 C CA . PRO A 1 81 ? 8.480 7.363 0.083 1.00 78.75 81 PRO A CA 1
ATOM 598 C C . PRO A 1 81 ? 7.792 6.129 -0.517 1.00 78.75 81 PRO A C 1
ATOM 600 O O . PRO A 1 81 ? 7.463 5.203 0.225 1.00 78.75 81 PRO A O 1
ATOM 603 N N . ALA A 1 82 ? 7.611 6.069 -1.837 1.00 76.56 82 ALA A N 1
ATOM 604 C CA . ALA A 1 82 ? 7.025 4.915 -2.510 1.00 76.56 82 ALA A CA 1
ATOM 605 C C . ALA A 1 82 ? 7.929 3.673 -2.459 1.00 76.56 82 ALA A C 1
ATOM 607 O O . ALA A 1 82 ? 7.439 2.572 -2.205 1.00 76.56 82 ALA A O 1
ATOM 608 N N . MET A 1 83 ? 9.244 3.849 -2.603 1.00 80.81 83 MET A N 1
ATOM 609 C CA . MET A 1 83 ? 10.250 2.790 -2.453 1.00 80.81 83 MET A CA 1
ATOM 610 C C . MET A 1 83 ? 10.232 2.235 -1.027 1.00 80.81 83 MET A C 1
ATOM 612 O O . MET A 1 83 ? 10.111 1.027 -0.824 1.00 80.81 83 MET A O 1
ATOM 616 N N . ILE A 1 84 ? 10.250 3.123 -0.024 1.00 85.56 84 ILE A N 1
ATOM 617 C CA . ILE A 1 84 ? 10.173 2.737 1.394 1.00 85.56 84 ILE A CA 1
ATOM 618 C C . ILE A 1 84 ? 8.904 1.922 1.659 1.00 85.56 84 ILE A C 1
ATOM 620 O O . ILE A 1 84 ? 8.964 0.875 2.303 1.00 85.56 84 ILE A O 1
ATOM 624 N N . ILE A 1 85 ? 7.757 2.374 1.152 1.00 84.06 85 ILE A N 1
ATOM 625 C CA . ILE A 1 85 ? 6.478 1.679 1.332 1.00 84.06 85 ILE A CA 1
ATOM 626 C C . ILE A 1 85 ? 6.432 0.370 0.549 1.00 84.06 85 ILE A C 1
ATOM 628 O O . ILE A 1 85 ? 5.833 -0.590 1.012 1.00 84.06 85 ILE A O 1
ATOM 632 N N . THR A 1 86 ? 7.077 0.270 -0.602 1.00 81.44 86 THR A N 1
ATOM 633 C CA . THR A 1 86 ? 7.094 -0.984 -1.363 1.00 81.44 86 THR A CA 1
ATOM 634 C C . THR A 1 86 ? 7.916 -2.056 -0.654 1.00 81.44 86 THR A C 1
ATOM 636 O O . THR A 1 86 ? 7.498 -3.210 -0.594 1.00 81.44 86 THR A O 1
ATOM 639 N N . ILE A 1 87 ? 9.029 -1.663 -0.030 1.00 83.81 87 ILE A N 1
ATOM 640 C CA . ILE A 1 87 ? 9.919 -2.570 0.703 1.00 83.81 87 ILE A CA 1
ATOM 641 C C . ILE A 1 87 ? 9.347 -2.914 2.086 1.00 83.81 87 ILE A C 1
ATOM 643 O O . ILE A 1 87 ? 9.228 -4.082 2.453 1.00 83.81 87 ILE A O 1
ATOM 647 N N . LEU A 1 88 ? 8.985 -1.900 2.877 1.00 87.06 88 LEU A N 1
ATOM 648 C CA . LEU A 1 88 ? 8.565 -2.073 4.273 1.00 87.06 88 LEU A CA 1
ATOM 649 C C . LEU A 1 88 ? 7.051 -2.217 4.439 1.00 87.06 88 LEU A C 1
ATOM 651 O O . LEU A 1 88 ? 6.592 -2.735 5.458 1.00 87.06 88 LEU A O 1
ATOM 655 N N . GLY A 1 89 ? 6.263 -1.769 3.464 1.00 83.31 89 GLY A N 1
ATOM 656 C CA . GLY A 1 89 ? 4.802 -1.756 3.526 1.00 83.31 89 GLY A CA 1
ATOM 657 C C . GLY A 1 89 ? 4.182 -3.129 3.738 1.00 83.31 89 GLY A C 1
ATOM 658 O O . GLY A 1 89 ? 3.296 -3.214 4.580 1.00 83.31 89 GLY A O 1
ATOM 659 N N . PRO A 1 90 ? 4.635 -4.225 3.096 1.00 83.81 90 PRO A N 1
ATOM 660 C CA . PRO A 1 90 ? 4.101 -5.556 3.386 1.00 83.81 90 PRO A CA 1
ATOM 661 C C . PRO A 1 90 ? 4.284 -5.959 4.857 1.00 83.81 90 PRO A C 1
ATOM 663 O O . PRO A 1 90 ? 3.352 -6.458 5.486 1.00 83.81 90 PRO A O 1
ATOM 666 N N . MET A 1 91 ? 5.448 -5.674 5.450 1.00 87.00 91 MET A N 1
ATOM 667 C CA . MET A 1 91 ? 5.707 -5.965 6.867 1.00 87.00 91 MET A CA 1
ATOM 668 C C . MET A 1 91 ? 4.874 -5.062 7.786 1.00 87.00 91 MET A C 1
ATOM 670 O O . MET A 1 91 ? 4.248 -5.534 8.740 1.00 87.00 91 MET A O 1
ATOM 674 N N . ALA A 1 92 ? 4.800 -3.767 7.469 1.00 87.69 92 ALA A N 1
ATOM 675 C CA . ALA A 1 92 ? 3.975 -2.807 8.195 1.00 87.69 92 ALA A CA 1
ATOM 676 C C . ALA A 1 92 ? 2.477 -3.148 8.102 1.00 87.69 92 ALA A C 1
ATOM 678 O O . ALA A 1 92 ? 1.761 -3.033 9.096 1.00 87.69 92 ALA A O 1
ATOM 679 N N . ALA A 1 93 ? 2.007 -3.640 6.954 1.00 85.38 93 ALA A N 1
ATOM 680 C CA . ALA A 1 93 ? 0.637 -4.081 6.723 1.00 85.38 93 ALA A CA 1
ATOM 681 C C . ALA A 1 93 ? 0.253 -5.223 7.667 1.00 85.38 93 ALA A C 1
ATOM 683 O O . ALA A 1 93 ? -0.807 -5.162 8.292 1.00 85.38 93 ALA A O 1
ATOM 684 N N . VAL A 1 94 ? 1.126 -6.223 7.836 1.00 88.81 94 VAL A N 1
ATOM 685 C CA . VAL A 1 94 ? 0.904 -7.321 8.794 1.00 88.81 94 VAL A CA 1
ATOM 686 C C . VAL A 1 94 ? 0.767 -6.777 10.216 1.00 88.81 94 VAL A C 1
ATOM 688 O O . VAL A 1 94 ? -0.195 -7.109 10.911 1.00 88.81 94 VAL A O 1
ATOM 691 N N . LEU A 1 95 ? 1.674 -5.894 10.644 1.00 90.00 95 LEU A N 1
ATOM 692 C CA . LEU A 1 95 ? 1.620 -5.294 11.981 1.00 90.00 95 LEU A CA 1
ATOM 693 C C . LEU A 1 95 ? 0.345 -4.463 12.186 1.00 90.00 95 LEU A C 1
ATOM 695 O O . LEU A 1 95 ? -0.338 -4.621 13.200 1.00 90.00 95 LEU A O 1
ATOM 699 N N . LEU A 1 96 ? -0.027 -3.629 11.212 1.00 86.88 96 LEU A N 1
ATOM 700 C CA . LEU A 1 96 ? -1.243 -2.811 11.254 1.00 86.88 96 LEU A CA 1
ATOM 701 C C . LEU A 1 96 ? -2.512 -3.669 11.285 1.00 86.88 96 LEU A C 1
ATOM 703 O O . LEU A 1 96 ? -3.463 -3.324 11.991 1.00 86.88 96 LEU A O 1
ATOM 707 N N . LEU A 1 97 ? -2.537 -4.792 10.563 1.00 88.19 97 LEU A N 1
ATOM 708 C CA . LEU A 1 97 ? -3.635 -5.760 10.601 1.00 88.19 97 LEU A CA 1
ATOM 709 C C . LEU A 1 97 ? -3.747 -6.418 11.977 1.00 88.19 97 LEU A C 1
ATOM 711 O O . LEU A 1 97 ? -4.834 -6.428 12.557 1.00 88.19 97 LEU A O 1
ATOM 715 N N . LEU A 1 98 ? -2.638 -6.897 12.546 1.00 89.00 98 LEU A N 1
ATOM 716 C CA . LEU A 1 98 ? -2.618 -7.485 13.890 1.00 89.00 98 LEU A CA 1
ATOM 717 C C . LEU A 1 98 ? -3.084 -6.478 14.951 1.00 89.00 98 LEU A C 1
ATOM 719 O O . LEU A 1 98 ? -3.926 -6.801 15.797 1.00 89.00 98 LEU A O 1
ATOM 723 N N . MET A 1 99 ? -2.607 -5.233 14.883 1.00 86.69 99 MET A N 1
ATOM 724 C CA . MET A 1 99 ? -3.046 -4.158 15.780 1.00 86.69 99 MET A CA 1
ATOM 725 C C . MET A 1 99 ? -4.533 -3.824 15.595 1.00 86.69 99 MET A C 1
ATOM 727 O O . MET A 1 99 ? -5.254 -3.614 16.572 1.00 86.69 99 MET A O 1
ATOM 731 N N . SER A 1 100 ? -5.026 -3.842 14.358 1.00 83.38 100 SER A N 1
ATOM 732 C CA . SER A 1 100 ? -6.440 -3.614 14.044 1.00 83.38 100 SER A CA 1
ATOM 733 C C . SER A 1 100 ? -7.338 -4.715 14.606 1.00 83.38 100 SER A C 1
ATOM 735 O O . SER A 1 100 ? -8.325 -4.415 15.280 1.00 83.38 100 SER A O 1
ATOM 737 N N . PHE A 1 101 ? -6.977 -5.987 14.410 1.00 84.06 101 PHE A N 1
ATOM 738 C CA . PHE A 1 101 ? -7.739 -7.123 14.933 1.00 84.06 101 PHE A CA 1
ATOM 739 C C . PHE A 1 101 ? -7.715 -7.193 16.459 1.00 84.06 101 PHE A C 1
ATOM 741 O O . PHE A 1 101 ? -8.758 -7.412 17.072 1.00 84.06 101 PHE A O 1
ATOM 748 N N . THR A 1 102 ? -6.566 -6.955 17.094 1.00 82.50 102 THR A N 1
ATOM 749 C CA . THR A 1 102 ? -6.466 -6.929 18.564 1.00 82.50 102 THR A CA 1
ATOM 750 C C . THR A 1 102 ? -7.253 -5.765 19.170 1.00 82.50 102 THR A C 1
ATOM 752 O O . THR A 1 102 ? -7.937 -5.944 20.183 1.00 82.50 102 THR A O 1
ATOM 755 N N . SER A 1 103 ? -7.228 -4.595 18.526 1.00 77.75 103 SER A N 1
ATOM 756 C CA . SER A 1 103 ? -8.044 -3.437 18.904 1.00 77.75 103 SER A CA 1
ATOM 757 C C . SER A 1 103 ? -9.542 -3.738 18.776 1.00 77.75 103 SER A C 1
ATOM 759 O O . SER A 1 103 ? -10.299 -3.518 19.726 1.00 77.75 103 SER A O 1
ATOM 761 N N . LEU A 1 104 ? -9.968 -4.335 17.655 1.00 79.00 104 LEU A N 1
ATOM 762 C CA . LEU A 1 104 ? -11.348 -4.779 17.433 1.00 79.00 104 LEU A CA 1
ATOM 763 C C . LEU A 1 104 ? -11.790 -5.813 18.469 1.00 79.00 104 LEU A C 1
ATOM 765 O O . LEU A 1 104 ? -12.830 -5.629 19.095 1.00 79.00 104 LEU A O 1
ATOM 769 N N . ALA A 1 105 ? -11.010 -6.873 18.679 1.00 80.31 105 ALA A N 1
ATOM 770 C CA . ALA A 1 105 ? -11.357 -7.968 19.584 1.00 80.31 105 ALA A CA 1
ATOM 771 C C . ALA A 1 105 ? -11.564 -7.478 21.022 1.00 80.31 105 ALA A C 1
ATOM 773 O O . ALA A 1 105 ? -12.528 -7.871 21.677 1.00 80.31 105 ALA A O 1
ATOM 774 N N . ARG A 1 106 ? -10.703 -6.570 21.497 1.00 80.19 106 ARG A N 1
ATOM 775 C CA . ARG A 1 106 ? -10.790 -6.041 22.865 1.00 80.19 106 ARG A CA 1
ATOM 776 C C . ARG A 1 106 ? -11.876 -4.982 23.045 1.00 80.19 106 ARG A C 1
ATOM 778 O O . ARG A 1 106 ? -12.374 -4.834 24.153 1.00 80.19 106 ARG A O 1
ATOM 785 N N . ARG A 1 107 ? -12.216 -4.212 22.005 1.00 71.31 107 ARG A N 1
ATOM 786 C CA . ARG A 1 107 ? -12.966 -2.945 22.167 1.00 71.31 107 ARG A CA 1
ATOM 787 C C . ARG A 1 107 ? -14.195 -2.811 21.272 1.00 71.31 107 ARG A C 1
ATOM 789 O O . ARG A 1 107 ? -14.789 -1.739 21.195 1.00 71.31 107 ARG A O 1
ATOM 796 N N . ARG A 1 108 ? -14.636 -3.899 20.630 1.00 75.00 108 ARG A N 1
ATOM 797 C CA . ARG A 1 108 ? -15.783 -3.906 19.700 1.00 75.00 108 ARG A CA 1
ATOM 798 C C . ARG A 1 108 ? -17.057 -3.270 20.266 1.00 75.00 108 ARG A C 1
ATOM 800 O O . ARG A 1 108 ? -17.830 -2.711 19.491 1.00 75.00 108 ARG A O 1
ATOM 807 N N . ARG A 1 109 ? -17.298 -3.416 21.574 1.00 75.56 109 ARG A N 1
ATOM 808 C CA . ARG A 1 109 ? -18.513 -2.937 22.258 1.00 75.56 109 ARG A CA 1
ATOM 809 C C . ARG A 1 109 ? -18.480 -1.437 22.575 1.00 75.56 109 ARG A C 1
ATOM 811 O O . ARG A 1 109 ? -19.536 -0.832 22.667 1.00 75.56 109 ARG A O 1
ATOM 818 N N . GLU A 1 110 ? -17.291 -0.851 22.696 1.00 78.25 110 GLU A N 1
ATOM 819 C CA . GLU A 1 110 ? -17.090 0.562 23.059 1.00 78.25 110 GLU A CA 1
ATOM 820 C C . GLU A 1 110 ? -16.903 1.469 21.828 1.00 78.25 110 GLU A C 1
ATOM 822 O O . GLU A 1 110 ? -16.942 2.692 21.928 1.00 78.25 110 GLU A O 1
ATOM 827 N N . MET A 1 111 ? -16.678 0.884 20.647 1.00 75.56 111 MET A N 1
ATOM 828 C CA . MET A 1 111 ? -16.464 1.627 19.405 1.00 75.56 111 MET A CA 1
ATOM 829 C C . MET A 1 111 ? -17.778 2.033 18.734 1.00 75.56 111 MET A C 1
ATOM 831 O O . MET A 1 111 ? -18.702 1.229 18.598 1.00 75.56 111 MET A O 1
ATOM 835 N N . SER A 1 112 ? -17.818 3.259 18.203 1.00 84.19 112 SER A N 1
ATOM 836 C CA . SER A 1 112 ? -18.928 3.708 17.361 1.00 84.19 112 SER A CA 1
ATOM 837 C C . SER A 1 112 ? -19.041 2.860 16.087 1.00 84.19 112 SER A C 1
ATOM 839 O O . SER A 1 112 ? -18.048 2.364 15.545 1.00 84.19 112 SER A O 1
ATOM 841 N N . ALA A 1 113 ? -20.264 2.710 15.571 1.00 86.25 113 ALA A N 1
ATOM 842 C CA . ALA A 1 113 ? -20.519 1.910 14.372 1.00 86.25 113 ALA A CA 1
ATOM 843 C C . ALA A 1 113 ? -19.729 2.407 13.147 1.00 86.25 113 ALA A C 1
ATOM 845 O O . ALA A 1 113 ? -19.251 1.592 12.357 1.00 86.25 113 ALA A O 1
ATOM 846 N N . VAL A 1 114 ? -19.555 3.728 13.021 1.00 86.56 114 VAL A N 1
ATOM 847 C CA . VAL A 1 114 ? -18.799 4.366 11.933 1.00 86.56 114 VAL A CA 1
ATOM 848 C C . VAL A 1 114 ? -17.318 4.003 12.009 1.00 86.56 114 VAL A C 1
ATOM 850 O O . VAL A 1 114 ? -16.769 3.509 11.029 1.00 86.56 114 VAL A O 1
ATOM 853 N N . LEU A 1 115 ? -16.690 4.163 13.181 1.00 84.50 115 LEU A N 1
ATOM 854 C CA . LEU A 1 115 ? -15.272 3.844 13.373 1.00 84.50 115 LEU A CA 1
ATOM 855 C C . LEU A 1 115 ? -14.997 2.351 13.173 1.00 84.50 115 LEU A C 1
ATOM 857 O O . LEU A 1 115 ? -13.978 1.959 12.615 1.00 84.50 115 LEU A O 1
ATOM 861 N N . ARG A 1 116 ? -15.934 1.500 13.597 1.00 85.12 116 ARG A N 1
ATOM 862 C CA . ARG A 1 116 ? -15.833 0.059 13.372 1.00 85.12 116 ARG A CA 1
ATOM 863 C C . ARG A 1 116 ? -15.861 -0.277 11.880 1.00 85.12 116 ARG A C 1
ATOM 865 O O . ARG A 1 116 ? -15.046 -1.075 11.432 1.00 85.12 116 ARG A O 1
ATOM 872 N N . ARG A 1 117 ? -16.780 0.324 11.113 1.00 87.88 117 ARG A N 1
ATOM 873 C CA . ARG A 1 117 ? -16.867 0.123 9.656 1.00 87.88 117 ARG A CA 1
ATOM 874 C C . ARG A 1 117 ? -15.616 0.623 8.941 1.00 87.88 117 ARG A C 1
ATOM 876 O O . ARG A 1 117 ? -15.103 -0.101 8.096 1.00 87.88 117 ARG A O 1
ATOM 883 N N . SER A 1 118 ? -15.109 1.805 9.293 1.00 86.94 118 SER A N 1
ATOM 884 C CA . SER A 1 118 ? -13.895 2.339 8.667 1.00 86.94 118 SER A CA 1
ATOM 885 C C . SER A 1 118 ? -12.676 1.467 8.953 1.00 86.94 118 SER A C 1
ATOM 887 O O . SER A 1 118 ? -11.881 1.235 8.052 1.00 86.94 118 SER A O 1
ATOM 889 N N . LEU A 1 119 ? -12.561 0.919 10.164 1.00 87.44 119 LEU A N 1
ATOM 890 C CA . LEU A 1 119 ? -11.453 0.044 10.539 1.00 87.44 119 LEU A CA 1
ATOM 891 C C . LEU A 1 119 ? -11.531 -1.328 9.856 1.00 87.44 119 LEU A C 1
ATOM 893 O O . LEU A 1 119 ? -10.510 -1.833 9.407 1.00 87.44 119 LEU A O 1
ATOM 897 N N . PHE A 1 120 ? -12.731 -1.892 9.673 1.00 87.44 120 PHE A N 1
ATOM 898 C CA . PHE A 1 120 ? -12.905 -3.072 8.814 1.00 87.44 120 PHE A CA 1
ATOM 899 C C . PHE A 1 120 ? -12.579 -2.783 7.3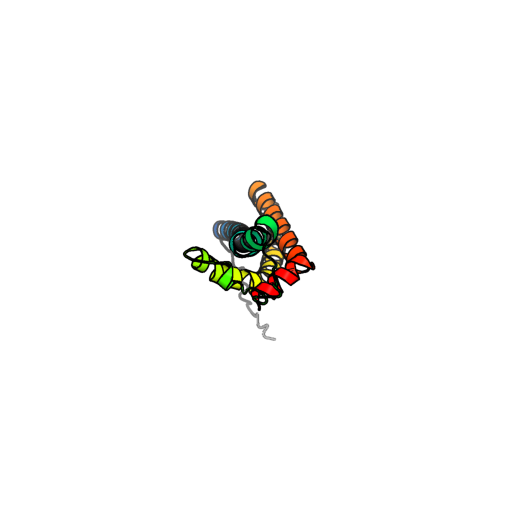48 1.00 87.44 120 PHE A C 1
ATOM 901 O O . PHE A 1 120 ? -11.919 -3.598 6.711 1.00 87.44 120 PHE A O 1
ATOM 908 N N . GLY A 1 121 ? -13.016 -1.637 6.821 1.00 88.81 121 GLY A N 1
ATOM 909 C CA . GLY A 1 121 ? -12.715 -1.228 5.449 1.00 88.81 121 GLY A CA 1
ATOM 910 C C . GLY A 1 121 ? -11.215 -1.057 5.224 1.00 88.81 121 GLY A C 1
ATOM 911 O O . GLY A 1 121 ? -10.665 -1.643 4.298 1.00 88.81 121 GLY A O 1
ATOM 912 N N . ALA A 1 122 ? -10.539 -0.330 6.114 1.00 89.19 122 ALA A N 1
ATOM 913 C CA . ALA A 1 122 ? -9.100 -0.105 6.045 1.00 89.19 122 ALA A CA 1
ATOM 914 C C . ALA A 1 122 ? -8.303 -1.409 6.222 1.00 89.19 122 ALA A C 1
ATOM 916 O O . ALA A 1 122 ? -7.381 -1.668 5.447 1.00 89.19 122 ALA A O 1
ATOM 917 N N . ALA A 1 123 ? -8.707 -2.287 7.149 1.00 88.19 123 ALA A N 1
ATOM 918 C CA . ALA A 1 123 ? -8.097 -3.605 7.303 1.00 88.19 123 ALA A CA 1
ATOM 919 C C . ALA A 1 123 ? -8.320 -4.488 6.063 1.00 88.19 123 ALA A C 1
ATOM 921 O O . ALA A 1 123 ? -7.385 -5.129 5.598 1.00 88.19 123 ALA A O 1
ATOM 922 N N . GLY A 1 124 ? -9.520 -4.488 5.479 1.00 90.25 124 GLY A N 1
ATOM 923 C CA . GLY A 1 124 ? -9.806 -5.216 4.240 1.00 90.25 124 GLY A CA 1
ATOM 924 C C . GLY A 1 124 ? -8.956 -4.724 3.067 1.00 90.25 124 GLY A C 1
ATOM 925 O O . GLY A 1 124 ? -8.375 -5.534 2.348 1.00 90.25 124 GLY A O 1
ATOM 926 N N . LEU A 1 125 ? -8.809 -3.405 2.923 1.00 91.25 125 LEU A N 1
ATOM 927 C CA . LEU A 1 125 ? -7.953 -2.794 1.904 1.00 91.25 125 LEU A CA 1
ATOM 928 C C . LEU A 1 125 ? -6.476 -3.162 2.110 1.00 91.25 125 LEU A C 1
ATOM 930 O O . LEU A 1 125 ? -5.776 -3.513 1.166 1.00 91.25 125 LEU A O 1
ATOM 934 N N . THR A 1 126 ? -6.018 -3.135 3.363 1.00 90.31 126 THR A N 1
ATOM 935 C CA . THR A 1 126 ? -4.650 -3.519 3.743 1.00 90.31 126 THR A CA 1
ATOM 936 C C . THR A 1 126 ? -4.388 -5.000 3.471 1.00 90.31 126 THR A C 1
ATOM 938 O O . THR A 1 126 ? -3.308 -5.363 3.014 1.00 90.31 126 THR A O 1
ATOM 941 N N . LEU A 1 127 ? -5.379 -5.862 3.709 1.00 91.31 127 LEU A N 1
ATOM 942 C CA . LEU A 1 127 ? -5.297 -7.282 3.382 1.00 91.31 127 LEU A CA 1
ATOM 943 C C . LEU A 1 127 ? -5.235 -7.500 1.867 1.00 91.31 127 LEU A C 1
ATOM 945 O O . LEU A 1 127 ? -4.421 -8.293 1.409 1.00 91.31 127 LEU A O 1
ATOM 949 N N . ALA A 1 128 ? -6.048 -6.782 1.089 1.00 91.88 128 ALA A N 1
ATOM 950 C CA . ALA A 1 128 ? -5.999 -6.839 -0.370 1.00 91.88 128 ALA A CA 1
ATOM 951 C C . ALA A 1 128 ? -4.632 -6.389 -0.907 1.00 91.88 128 ALA A C 1
ATOM 953 O O . ALA A 1 128 ? -4.062 -7.065 -1.760 1.00 91.88 128 ALA A O 1
ATOM 954 N N . PHE A 1 129 ? -4.073 -5.308 -0.355 1.00 88.69 129 PHE A N 1
ATOM 955 C CA . PHE A 1 129 ? -2.704 -4.874 -0.633 1.00 88.69 129 PHE A CA 1
ATOM 956 C C . PHE A 1 129 ? -1.684 -5.979 -0.320 1.00 88.69 129 PHE A C 1
ATOM 958 O O . PHE A 1 129 ? -0.868 -6.314 -1.174 1.00 88.69 129 PHE A O 1
ATOM 965 N N . LEU A 1 130 ? -1.770 -6.605 0.858 1.00 88.88 130 LEU A N 1
ATOM 966 C CA . LEU A 1 130 ? -0.875 -7.698 1.241 1.00 88.88 130 LEU A CA 1
ATOM 967 C C . LEU A 1 130 ? -0.962 -8.866 0.246 1.00 88.88 130 LEU A C 1
ATOM 969 O O . LEU A 1 130 ? 0.056 -9.329 -0.260 1.00 88.88 130 LEU A O 1
ATOM 973 N N . VAL A 1 131 ? -2.177 -9.313 -0.079 1.00 91.31 131 VAL A N 1
ATOM 974 C CA . VAL A 1 131 ? -2.403 -10.388 -1.056 1.00 91.31 131 VAL A CA 1
ATOM 975 C C . VAL A 1 131 ? -1.835 -10.003 -2.420 1.00 91.31 131 VAL A C 1
ATOM 977 O O . VAL A 1 131 ? -1.139 -10.808 -3.031 1.00 91.31 131 VAL A O 1
ATOM 980 N N . PHE A 1 132 ? -2.057 -8.767 -2.872 1.00 88.06 132 PHE A N 1
ATOM 981 C CA . PHE A 1 132 ? -1.489 -8.260 -4.118 1.00 88.06 132 PHE A CA 1
ATOM 982 C C . PHE A 1 132 ? 0.041 -8.333 -4.127 1.00 88.06 132 PHE A C 1
ATOM 984 O O . PHE A 1 132 ? 0.605 -8.841 -5.092 1.00 88.06 132 PHE A O 1
ATOM 991 N N . THR A 1 133 ? 0.713 -7.928 -3.043 1.00 84.31 133 THR A N 1
ATOM 992 C CA . THR A 1 133 ? 2.185 -8.000 -2.951 1.00 84.31 133 THR A CA 1
ATOM 993 C C . THR A 1 133 ? 2.730 -9.430 -3.011 1.00 84.31 133 THR A C 1
ATOM 995 O O . THR A 1 133 ? 3.864 -9.647 -3.430 1.00 84.31 133 THR A O 1
ATOM 998 N N . LEU A 1 134 ? 1.918 -10.426 -2.641 1.00 85.69 134 LEU A N 1
ATOM 999 C CA . LEU A 1 134 ? 2.289 -11.840 -2.711 1.00 85.69 134 LEU A CA 1
ATOM 1000 C C . LEU A 1 134 ? 2.052 -12.457 -4.097 1.00 85.69 134 LEU A C 1
ATOM 1002 O O . LEU A 1 134 ? 2.697 -13.460 -4.424 1.00 85.69 134 LEU A O 1
ATOM 1006 N N . LEU A 1 135 ? 1.148 -11.878 -4.893 1.00 87.62 135 LEU A N 1
ATOM 1007 C CA . LEU A 1 135 ? 0.794 -12.337 -6.235 1.00 87.62 135 LEU A CA 1
ATOM 1008 C C . LEU A 1 135 ? 1.887 -11.993 -7.268 1.00 87.62 135 LEU A C 1
ATOM 1010 O O . LEU A 1 135 ? 2.650 -11.046 -7.065 1.00 87.62 135 LEU A O 1
ATOM 1014 N N . PRO A 1 136 ? 1.951 -12.715 -8.409 1.00 84.00 136 PRO A N 1
ATOM 1015 C CA . PRO A 1 136 ? 2.929 -12.457 -9.470 1.00 84.00 136 PRO A CA 1
ATOM 1016 C C . PRO A 1 136 ? 3.072 -10.983 -9.902 1.00 84.00 136 PRO A C 1
ATOM 1018 O O . PRO A 1 136 ? 4.205 -10.511 -9.930 1.00 84.00 136 PRO A O 1
ATOM 1021 N N . PRO A 1 137 ? 1.993 -10.211 -10.166 1.00 80.50 137 PRO A N 1
ATOM 1022 C CA . PRO A 1 137 ? 2.125 -8.794 -10.521 1.00 80.50 137 PRO A CA 1
ATOM 1023 C C . PRO A 1 137 ? 2.738 -7.937 -9.405 1.00 80.50 137 PRO A C 1
ATOM 1025 O O . PRO A 1 137 ? 3.545 -7.057 -9.686 1.00 80.50 137 PRO A O 1
ATOM 1028 N N . GLY A 1 138 ? 2.413 -8.204 -8.136 1.00 81.88 138 GLY A N 1
ATOM 1029 C CA . GLY A 1 138 ? 3.014 -7.484 -7.012 1.00 81.88 138 GLY A CA 1
ATOM 1030 C C . GLY A 1 138 ? 4.499 -7.800 -6.841 1.00 81.88 138 GLY A C 1
ATOM 1031 O O . GLY A 1 138 ? 5.284 -6.906 -6.538 1.00 81.88 138 GLY A O 1
ATOM 1032 N N . ARG A 1 139 ? 4.905 -9.048 -7.105 1.00 82.06 139 ARG A N 1
ATOM 1033 C CA . ARG A 1 139 ? 6.321 -9.444 -7.106 1.00 82.06 139 ARG A CA 1
ATOM 1034 C C . ARG A 1 139 ? 7.105 -8.817 -8.250 1.00 82.06 139 ARG A C 1
ATOM 1036 O O . ARG A 1 139 ? 8.249 -8.447 -8.032 1.00 82.06 139 ARG A O 1
ATOM 1043 N N . LEU A 1 140 ? 6.500 -8.684 -9.431 1.00 81.75 140 LEU A N 1
ATOM 1044 C CA . LEU A 1 140 ? 7.114 -7.977 -10.559 1.00 81.75 140 LEU A CA 1
ATOM 1045 C C . LEU A 1 140 ? 7.361 -6.507 -10.215 1.00 81.75 140 LEU A C 1
ATOM 1047 O O . LEU A 1 140 ? 8.458 -6.016 -10.434 1.00 81.75 140 LEU A O 1
ATOM 1051 N N . LEU A 1 141 ? 6.382 -5.836 -9.601 1.00 81.12 141 LEU A N 1
ATOM 1052 C CA . LEU A 1 141 ? 6.544 -4.457 -9.133 1.00 81.12 141 LEU A CA 1
ATOM 1053 C C . LEU A 1 141 ? 7.618 -4.326 -8.051 1.00 81.12 141 LEU A C 1
ATOM 1055 O O . LEU A 1 141 ? 8.383 -3.370 -8.072 1.00 81.12 141 LEU A O 1
ATOM 1059 N N . LEU A 1 142 ? 7.678 -5.272 -7.109 1.00 81.31 142 LEU A N 1
ATOM 1060 C CA . LEU A 1 142 ? 8.720 -5.290 -6.084 1.00 81.31 142 LEU A CA 1
ATOM 1061 C C . LEU A 1 142 ? 10.105 -5.537 -6.695 1.00 81.31 142 LEU A C 1
ATOM 1063 O O . LEU A 1 142 ? 11.051 -4.877 -6.291 1.00 81.31 142 LEU A O 1
ATOM 1067 N N . GLY A 1 143 ? 10.214 -6.455 -7.659 1.00 77.94 143 GLY A N 1
ATOM 1068 C CA . GLY A 1 143 ? 11.451 -6.721 -8.396 1.00 77.94 143 GLY A CA 1
ATOM 1069 C C . GLY A 1 143 ? 11.922 -5.484 -9.149 1.00 77.94 143 GLY A C 1
ATOM 1070 O O . GLY A 1 143 ? 13.027 -5.027 -8.915 1.00 77.94 143 GLY A O 1
ATOM 1071 N N . TRP A 1 144 ? 11.030 -4.863 -9.920 1.00 78.81 144 TRP A N 1
ATOM 1072 C CA . TRP A 1 144 ? 11.312 -3.611 -10.620 1.00 78.81 144 TRP A CA 1
ATOM 1073 C C . TRP A 1 144 ? 11.756 -2.476 -9.690 1.00 78.81 144 TRP A C 1
ATOM 1075 O O . TRP A 1 144 ? 12.592 -1.668 -10.058 1.00 78.81 144 TRP A O 1
ATOM 1085 N N . VAL A 1 145 ? 11.190 -2.397 -8.484 1.00 78.75 145 VAL A N 1
ATOM 1086 C CA . VAL A 1 145 ? 11.584 -1.411 -7.468 1.00 78.75 145 VAL A CA 1
ATOM 1087 C C . VAL A 1 145 ? 12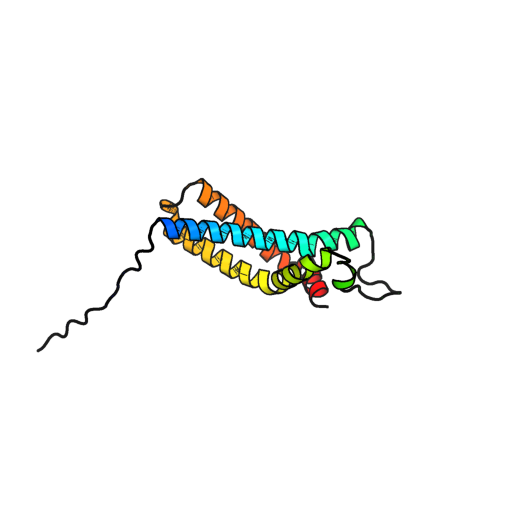.952 -1.715 -6.847 1.00 78.75 145 VAL A C 1
ATOM 1089 O O . VAL A 1 145 ? 13.608 -0.800 -6.357 1.00 78.75 145 VAL A O 1
ATOM 1092 N N . LEU A 1 146 ? 13.361 -2.981 -6.791 1.00 75.44 146 LEU A N 1
ATOM 1093 C CA . LEU A 1 146 ? 14.636 -3.393 -6.197 1.00 75.44 146 LEU A CA 1
ATOM 1094 C C . LEU A 1 146 ? 15.796 -3.405 -7.202 1.00 75.44 146 LEU A C 1
ATOM 1096 O O . LEU A 1 146 ? 16.942 -3.320 -6.756 1.00 75.44 146 LEU A O 1
ATOM 1100 N N . ASP A 1 147 ? 15.490 -3.526 -8.493 1.00 72.00 147 ASP A N 1
ATOM 1101 C CA . ASP A 1 147 ? 16.427 -3.400 -9.616 1.00 72.00 147 ASP A CA 1
ATOM 1102 C C . ASP A 1 147 ? 16.828 -1.931 -9.867 1.00 72.00 147 ASP A C 1
ATOM 1104 O O . ASP A 1 147 ? 18.038 -1.694 -10.093 1.00 72.00 147 ASP A O 1
#

pLDDT: mean 77.05, std 12.56, range [37.31, 91.88]

Secondary structure (DSSP, 8-state):
----------------HHHHHHHHHHHHHHHHHHHHHHIIIIIHHHIIIIIIS---SEETTTEEPPHHHHS-GGGHHHHHHHHHHHHHHHHHHHHHHHHHHHHHHHHTTTS-HHHHHHHHHHHHHHHHHHHHHHSHHHHHHHHHHH-